Protein AF-A0A7C5JQ22-F1 (afdb_monomer)

Nearest PDB structures (foldseek):
  6jql-assembly1_C  TM=6.473E-01  e=3.155E+00  Escherichia coli K-12
  3f85-assembly1_A  TM=5.539E-01  e=2.497E+00  Escherichia coli
  8h2t-assembly1_H  TM=3.776E-01  e=6.494E-01  Variovorax paradoxus
  6hrs-assembly1_B  TM=4.972E-01  e=2.976E+00  Homo sapiens

Radius of gyration: 31.61 Å; Cα contacts (8 Å, |Δi|>4): 135; chains: 1; bounding box: 55×37×113 Å

Mean predicted aligned error: 10.14 Å

Structure (mmCIF, N/CA/C/O backbone):
data_AF-A0A7C5JQ22-F1
#
_entry.id   AF-A0A7C5JQ22-F1
#
loop_
_atom_site.group_PDB
_atom_site.id
_atom_site.type_symbol
_atom_site.label_atom_id
_atom_site.label_alt_id
_atom_site.label_comp_id
_atom_site.label_asym_id
_atom_site.label_entity_id
_atom_site.label_seq_id
_atom_site.pdbx_PDB_ins_code
_atom_site.Cartn_x
_atom_site.Cartn_y
_atom_site.Cartn_z
_atom_site.occupancy
_atom_site.B_iso_or_equiv
_atom_site.auth_seq_id
_atom_site.auth_comp_id
_atom_site.auth_asym_id
_atom_site.auth_atom_id
_atom_site.pdbx_PDB_model_num
ATOM 1 N N . MET A 1 1 ? 22.704 23.465 -71.280 1.00 44.69 1 MET A N 1
ATOM 2 C CA . MET A 1 1 ? 22.608 23.870 -69.863 1.00 44.69 1 MET A CA 1
ATOM 3 C C . MET A 1 1 ? 22.458 22.592 -69.044 1.00 44.69 1 MET A C 1
ATOM 5 O O . MET A 1 1 ? 21.358 22.075 -68.947 1.00 44.69 1 MET A O 1
ATOM 9 N N . GLN A 1 2 ? 23.572 21.979 -68.628 1.00 49.38 2 GLN A N 1
ATOM 10 C CA . GLN A 1 2 ? 23.573 20.676 -67.946 1.00 49.38 2 GLN A CA 1
ATOM 11 C C . GLN A 1 2 ? 23.815 20.887 -66.448 1.00 49.38 2 GLN A C 1
ATOM 13 O O . GLN A 1 2 ? 24.841 21.441 -66.061 1.00 49.38 2 GLN A O 1
ATOM 18 N N . SER A 1 3 ? 22.859 20.474 -65.613 1.00 58.22 3 SER A N 1
ATOM 19 C CA . SER A 1 3 ? 23.005 20.449 -64.158 1.00 58.22 3 SER A CA 1
ATOM 20 C C . SER A 1 3 ? 23.756 19.181 -63.746 1.00 58.22 3 SER A C 1
ATOM 22 O O . SER A 1 3 ? 23.223 18.077 -63.864 1.00 58.22 3 SER A O 1
ATOM 24 N N . HIS A 1 4 ? 24.983 19.325 -63.248 1.00 53.78 4 HIS A N 1
ATOM 25 C CA . HIS A 1 4 ? 25.689 18.235 -62.579 1.00 53.78 4 HIS A CA 1
ATOM 26 C C . HIS A 1 4 ? 25.001 17.924 -61.244 1.00 53.78 4 HIS A C 1
ATOM 28 O O . HIS A 1 4 ? 25.230 18.602 -60.244 1.00 53.78 4 HIS A O 1
ATOM 34 N N . VAL A 1 5 ? 24.162 16.890 -61.218 1.00 64.75 5 VAL A N 1
ATOM 35 C CA . VAL A 1 5 ? 23.668 16.304 -59.967 1.00 64.75 5 VAL A CA 1
ATOM 36 C C . VAL A 1 5 ? 24.785 15.425 -59.406 1.00 64.75 5 VAL A C 1
ATOM 38 O O . VAL A 1 5 ? 25.071 14.348 -59.925 1.00 64.75 5 VAL A O 1
ATOM 41 N N . HIS A 1 6 ? 25.474 15.913 -58.375 1.00 59.62 6 HIS A N 1
ATOM 42 C CA . HIS A 1 6 ? 26.468 15.138 -57.633 1.00 59.62 6 HIS A CA 1
ATOM 43 C C . HIS A 1 6 ? 25.741 14.156 -56.701 1.00 59.62 6 HIS A C 1
ATOM 45 O O . HIS A 1 6 ? 25.331 14.522 -55.600 1.00 59.62 6 HIS A O 1
ATOM 51 N N . ASN A 1 7 ? 25.591 12.903 -57.130 1.00 59.34 7 ASN A N 1
ATOM 52 C CA . ASN A 1 7 ? 25.150 11.811 -56.262 1.00 59.34 7 ASN A CA 1
ATOM 53 C C . ASN A 1 7 ? 26.299 11.429 -55.316 1.00 59.34 7 ASN A C 1
ATOM 55 O O . ASN A 1 7 ? 27.145 10.602 -55.649 1.00 59.34 7 ASN A O 1
ATOM 59 N N . LYS A 1 8 ? 26.362 12.068 -54.143 1.00 68.44 8 LYS A N 1
ATOM 60 C CA . LYS A 1 8 ? 27.279 11.672 -53.067 1.00 68.44 8 LYS A CA 1
ATOM 61 C C . LYS A 1 8 ? 26.745 10.385 -52.431 1.00 68.44 8 LYS A C 1
ATOM 63 O O . LYS A 1 8 ? 25.695 10.405 -51.798 1.00 68.44 8 LYS A O 1
ATOM 68 N N . GLY A 1 9 ? 27.434 9.267 -52.653 1.00 71.44 9 GLY A N 1
ATOM 69 C CA . GLY A 1 9 ? 27.122 7.998 -51.996 1.00 71.44 9 GLY A CA 1
ATOM 70 C C . GLY A 1 9 ? 27.404 8.065 -50.493 1.00 71.44 9 GLY A C 1
ATOM 71 O O . GLY A 1 9 ? 28.359 8.720 -50.075 1.00 71.44 9 GLY A O 1
ATOM 72 N N . LEU A 1 10 ? 26.573 7.383 -49.702 1.00 75.81 10 LEU A N 1
ATOM 73 C CA . LEU A 1 10 ? 26.795 7.166 -48.271 1.00 75.81 10 LEU A CA 1
ATOM 74 C C . LEU A 1 10 ? 28.156 6.504 -48.053 1.00 75.81 10 LEU A C 1
ATOM 76 O O . LEU A 1 10 ? 28.477 5.491 -48.680 1.00 75.81 10 LEU A O 1
ATOM 80 N N . THR A 1 11 ? 28.962 7.075 -47.164 1.00 88.31 11 THR A N 1
ATOM 81 C CA . THR A 1 11 ? 30.263 6.483 -46.834 1.00 88.31 11 THR A CA 1
ATOM 82 C C . THR A 1 11 ? 30.080 5.314 -45.863 1.00 88.31 11 THR A C 1
ATOM 84 O O . THR A 1 11 ? 29.167 5.306 -45.038 1.00 88.31 11 THR A O 1
ATOM 87 N N . LEU A 1 12 ? 30.961 4.312 -45.918 1.00 88.44 12 LEU A N 1
ATOM 88 C CA . LEU A 1 12 ? 30.889 3.152 -45.017 1.00 88.44 12 LEU A CA 1
ATOM 89 C C . LEU A 1 12 ? 30.981 3.561 -43.534 1.00 88.44 12 LEU A C 1
ATOM 91 O O . LEU A 1 12 ? 30.308 2.981 -42.685 1.00 88.44 12 LEU A O 1
ATOM 95 N N . ILE A 1 13 ? 31.761 4.604 -43.231 1.00 91.94 13 ILE A N 1
ATOM 96 C CA . ILE A 1 13 ? 31.866 5.158 -41.877 1.00 91.94 13 ILE A CA 1
ATOM 97 C C . ILE A 1 13 ? 30.557 5.808 -41.411 1.00 91.94 13 ILE A C 1
ATOM 99 O O . ILE A 1 13 ? 30.187 5.666 -40.252 1.00 91.94 13 ILE A O 1
ATOM 103 N N . GLU A 1 14 ? 29.820 6.462 -42.305 1.00 90.06 14 GLU A N 1
ATOM 104 C CA . GLU A 1 14 ? 28.541 7.101 -41.988 1.00 90.06 14 GLU A CA 1
ATOM 105 C C . GLU A 1 14 ? 27.470 6.068 -41.621 1.00 90.06 14 GLU A C 1
ATOM 107 O O . GLU A 1 14 ? 26.755 6.243 -40.636 1.00 90.06 14 GLU A O 1
ATOM 112 N N . VAL A 1 15 ? 27.429 4.938 -42.333 1.00 93.75 15 VAL A N 1
ATOM 113 C CA . VAL A 1 15 ? 26.541 3.815 -41.996 1.00 93.75 15 VAL A CA 1
ATOM 114 C C . VAL A 1 15 ? 26.914 3.206 -40.643 1.00 93.75 15 VAL A C 1
ATOM 116 O O . VAL A 1 15 ? 26.033 2.950 -39.824 1.00 93.75 15 VAL A O 1
ATOM 119 N N . LEU A 1 16 ? 28.209 3.017 -40.365 1.00 95.69 16 LEU A N 1
ATOM 120 C CA . LEU A 1 16 ? 28.667 2.510 -39.068 1.00 95.69 16 LEU A CA 1
ATOM 121 C C . LEU A 1 16 ? 28.279 3.448 -37.920 1.00 95.69 16 LEU A C 1
ATOM 123 O O . LEU A 1 16 ? 27.756 2.989 -36.906 1.00 95.69 16 LEU A O 1
ATOM 127 N N . VAL A 1 17 ? 28.475 4.758 -38.089 1.00 96.00 17 VAL A N 1
ATOM 128 C CA . VAL A 1 17 ? 28.086 5.759 -37.086 1.00 96.00 17 VAL A CA 1
ATOM 129 C C . VAL A 1 17 ? 26.571 5.760 -36.879 1.00 96.00 17 VAL A C 1
ATOM 131 O O . VAL A 1 17 ? 26.118 5.748 -35.735 1.00 96.00 17 VAL A O 1
ATOM 134 N N . ALA A 1 18 ? 25.779 5.696 -37.952 1.00 96.31 18 ALA A N 1
ATOM 135 C CA . ALA A 1 18 ? 24.324 5.615 -37.856 1.00 96.31 18 ALA A CA 1
ATOM 136 C C . ALA A 1 18 ? 23.869 4.371 -37.074 1.00 96.31 18 ALA A C 1
ATOM 138 O O . ALA A 1 18 ? 23.010 4.476 -36.198 1.00 96.31 18 ALA A O 1
ATOM 139 N N . ILE A 1 19 ? 24.480 3.210 -37.330 1.00 96.44 19 ILE A N 1
ATOM 140 C CA . ILE A 1 19 ? 24.178 1.967 -36.606 1.00 96.44 19 ILE A CA 1
ATOM 141 C C . ILE A 1 19 ? 24.549 2.087 -35.125 1.00 96.44 19 ILE A C 1
ATOM 143 O O . ILE A 1 19 ? 23.776 1.647 -34.274 1.00 96.44 19 ILE A O 1
ATOM 147 N N . VAL A 1 20 ? 25.693 2.690 -34.793 1.00 97.75 20 VAL A N 1
ATOM 148 C CA . VAL A 1 20 ? 26.113 2.895 -33.395 1.00 97.75 20 VAL A CA 1
ATOM 149 C C . VAL A 1 20 ? 25.126 3.795 -32.654 1.00 97.75 20 VAL A C 1
ATOM 151 O O . VAL A 1 20 ? 24.692 3.455 -31.549 1.00 97.75 20 VAL A O 1
ATOM 154 N N . ILE A 1 21 ? 24.722 4.909 -33.269 1.00 97.56 21 ILE A N 1
ATOM 155 C CA . ILE A 1 21 ? 23.735 5.831 -32.693 1.00 97.56 21 ILE A CA 1
ATOM 156 C C . ILE A 1 21 ? 22.396 5.112 -32.497 1.00 97.56 21 ILE A C 1
ATOM 158 O O . ILE A 1 21 ? 21.826 5.165 -31.407 1.00 97.56 21 ILE A O 1
ATOM 162 N N . LEU A 1 22 ? 21.924 4.390 -33.517 1.00 97.81 22 LEU A N 1
ATOM 163 C CA . LEU A 1 22 ? 20.664 3.651 -33.465 1.00 97.81 22 LEU A CA 1
ATOM 164 C C . LEU A 1 22 ? 20.681 2.587 -32.360 1.00 97.81 22 LEU A C 1
ATOM 166 O O . LEU A 1 22 ? 19.757 2.514 -31.554 1.00 97.81 22 LEU A O 1
ATOM 170 N N . SER A 1 23 ? 21.751 1.796 -32.290 1.00 97.88 23 SER A N 1
ATOM 171 C CA . SER A 1 23 ? 21.904 0.726 -31.299 1.00 97.88 23 SER A CA 1
ATOM 172 C C . SER A 1 23 ? 21.915 1.287 -29.878 1.00 97.88 23 SER A C 1
ATOM 174 O O . SER A 1 23 ? 21.230 0.767 -28.998 1.00 97.88 23 SER A O 1
ATOM 176 N N . THR A 1 24 ? 22.625 2.398 -29.663 1.00 97.62 24 THR A N 1
ATOM 177 C CA . THR A 1 24 ? 22.662 3.083 -28.364 1.00 97.62 24 THR A CA 1
ATOM 178 C C . THR A 1 24 ? 21.278 3.615 -27.987 1.00 97.62 24 THR A C 1
ATOM 180 O O . THR A 1 24 ? 20.829 3.418 -26.858 1.00 97.62 24 THR A O 1
ATOM 183 N N . GLY A 1 25 ? 20.561 4.221 -28.939 1.00 98.12 25 GLY A N 1
ATOM 184 C CA . GLY A 1 25 ? 19.196 4.706 -28.728 1.00 98.12 25 GLY A CA 1
ATOM 185 C C . GLY A 1 25 ? 18.228 3.593 -28.321 1.00 98.12 25 GLY A C 1
ATOM 186 O O . GLY A 1 25 ? 17.468 3.758 -27.369 1.00 98.12 25 GLY A O 1
ATOM 187 N N . ILE A 1 26 ? 18.297 2.432 -28.977 1.00 97.88 26 ILE A N 1
ATOM 188 C CA . ILE A 1 26 ? 17.449 1.274 -28.652 1.00 97.88 26 ILE A CA 1
ATOM 189 C C . ILE A 1 26 ? 17.719 0.773 -27.229 1.00 97.88 26 ILE A C 1
ATOM 191 O O . ILE A 1 26 ? 16.776 0.524 -26.478 1.00 97.88 26 ILE A O 1
ATOM 195 N N . VAL A 1 27 ? 18.989 0.660 -26.829 1.00 97.62 27 VAL A N 1
ATOM 196 C CA . VAL A 1 27 ? 19.352 0.219 -25.472 1.00 97.62 27 VAL A CA 1
ATOM 197 C C . VAL A 1 27 ? 18.803 1.179 -24.415 1.00 97.62 27 VAL A C 1
ATOM 199 O O . VAL A 1 27 ? 18.226 0.731 -23.423 1.00 97.62 27 VAL A O 1
ATOM 202 N N . LEU A 1 28 ? 18.916 2.490 -24.639 1.00 97.69 28 LEU A N 1
ATOM 203 C CA . LEU A 1 28 ? 18.369 3.495 -23.725 1.00 97.69 28 LEU A CA 1
ATOM 204 C C . LEU A 1 28 ? 16.840 3.409 -23.629 1.00 97.69 28 LEU A C 1
ATOM 206 O O . LEU A 1 28 ? 16.289 3.441 -22.528 1.00 97.69 28 LEU A O 1
ATOM 210 N N . LEU A 1 29 ? 16.147 3.235 -24.757 1.00 97.62 29 LEU A N 1
ATOM 211 C CA . LEU A 1 29 ? 14.690 3.078 -24.768 1.00 97.62 29 LEU A CA 1
ATOM 212 C C . LEU A 1 29 ? 14.236 1.835 -23.997 1.00 97.62 29 LEU A C 1
ATOM 214 O O . LEU A 1 29 ? 13.266 1.908 -23.244 1.00 97.62 29 LEU A O 1
ATOM 218 N N . LEU A 1 30 ? 14.953 0.715 -24.122 1.00 97.19 30 LEU A N 1
ATOM 219 C CA . LEU A 1 30 ? 14.648 -0.506 -23.372 1.00 97.19 30 LEU A CA 1
ATOM 220 C C . LEU A 1 30 ? 14.809 -0.313 -21.857 1.00 97.19 30 LEU A C 1
ATOM 222 O O . LEU A 1 30 ? 13.992 -0.809 -21.079 1.00 97.19 30 LEU A O 1
ATOM 226 N N . GLN A 1 31 ? 15.824 0.436 -21.421 1.00 96.25 31 GLN A N 1
ATOM 227 C CA . GLN A 1 31 ? 16.018 0.752 -20.001 1.00 96.25 31 GLN A CA 1
ATOM 228 C C . GLN A 1 31 ? 14.883 1.622 -19.446 1.00 96.25 31 GLN A C 1
ATOM 230 O O . GLN A 1 31 ? 14.346 1.338 -18.368 1.00 96.25 31 GLN A O 1
ATOM 235 N N . VAL A 1 32 ? 14.475 2.650 -20.196 1.00 96.94 32 VAL A N 1
ATOM 236 C CA . VAL A 1 32 ? 13.340 3.505 -19.823 1.00 96.94 32 VAL A CA 1
ATOM 237 C C . VAL A 1 32 ? 12.055 2.684 -19.767 1.00 96.94 32 VAL A C 1
ATOM 239 O O . VAL A 1 32 ? 11.323 2.767 -18.784 1.00 96.94 32 VAL A O 1
ATOM 242 N N . PHE A 1 33 ? 11.813 1.831 -20.762 1.00 96.44 33 PHE A N 1
ATOM 243 C CA . PHE A 1 33 ? 10.622 0.991 -20.819 1.00 96.44 33 PHE A CA 1
ATOM 244 C C . PHE A 1 33 ? 10.487 0.091 -19.581 1.00 96.44 33 PHE A C 1
ATOM 246 O O . PHE A 1 33 ? 9.454 0.114 -18.910 1.00 96.44 33 PHE A O 1
ATOM 253 N N . ASN A 1 34 ? 11.557 -0.612 -19.197 1.00 94.31 34 ASN A N 1
ATOM 254 C CA . ASN A 1 34 ? 11.561 -1.437 -17.985 1.00 94.31 34 ASN A CA 1
ATOM 255 C C . ASN A 1 34 ? 11.261 -0.620 -16.720 1.00 94.31 34 ASN A C 1
ATOM 257 O O . ASN A 1 34 ? 10.479 -1.048 -15.869 1.00 94.31 34 ASN A O 1
ATOM 261 N N . THR A 1 35 ? 11.832 0.581 -16.623 1.00 95.56 35 THR A N 1
ATOM 262 C CA . THR A 1 35 ? 11.597 1.486 -15.491 1.00 95.56 35 THR A CA 1
ATOM 263 C C . THR A 1 35 ? 10.134 1.929 -15.430 1.00 95.56 35 THR A C 1
ATOM 26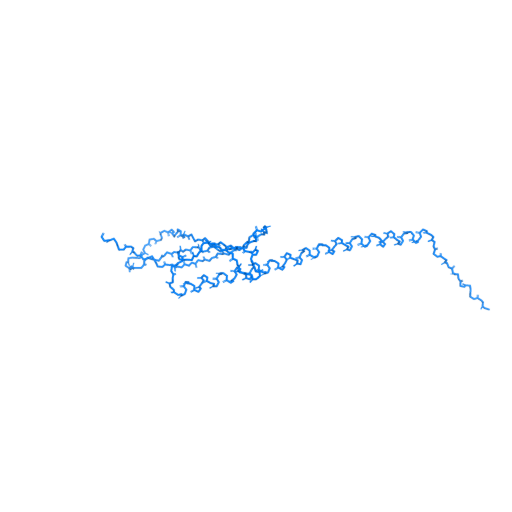5 O O . THR A 1 35 ? 9.523 1.910 -14.362 1.00 95.56 35 THR A O 1
ATOM 268 N N . THR A 1 36 ? 9.538 2.272 -16.576 1.00 96.06 36 THR A N 1
ATOM 269 C CA . THR A 1 36 ? 8.132 2.697 -16.641 1.00 96.06 36 THR A CA 1
ATOM 270 C C . THR A 1 36 ? 7.160 1.579 -16.275 1.00 96.06 36 THR A C 1
ATOM 272 O O . THR A 1 36 ? 6.209 1.831 -15.540 1.00 96.06 36 THR A O 1
ATOM 275 N N . LEU A 1 37 ? 7.416 0.339 -16.707 1.00 95.62 37 LEU A N 1
ATOM 276 C CA . LEU A 1 37 ? 6.586 -0.810 -16.338 1.00 95.62 37 LEU A CA 1
ATOM 277 C C . LEU A 1 37 ? 6.637 -1.089 -14.835 1.00 95.62 37 LEU A C 1
ATOM 279 O O . LEU A 1 37 ? 5.601 -1.344 -14.218 1.00 95.62 37 LEU A O 1
ATOM 283 N N . PHE A 1 38 ? 7.826 -1.008 -14.237 1.00 93.06 38 PHE A N 1
ATOM 284 C CA . PHE A 1 38 ? 7.982 -1.175 -12.797 1.00 93.06 38 PHE A CA 1
ATOM 285 C C . PHE A 1 38 ? 7.235 -0.082 -12.021 1.00 93.06 38 PHE A C 1
ATOM 287 O O . PHE A 1 38 ? 6.458 -0.388 -11.118 1.00 93.06 38 PHE A O 1
ATOM 294 N N . ALA A 1 39 ? 7.395 1.182 -12.422 1.00 93.94 39 ALA A N 1
ATOM 295 C CA . ALA A 1 39 ? 6.701 2.306 -11.799 1.00 93.94 39 ALA A CA 1
ATOM 296 C C . ALA A 1 39 ? 5.170 2.204 -11.936 1.00 93.94 39 ALA A C 1
ATOM 298 O O . ALA A 1 39 ? 4.447 2.456 -10.975 1.00 93.94 39 ALA A O 1
ATOM 299 N N . ALA A 1 40 ? 4.665 1.793 -13.104 1.00 95.06 40 ALA A N 1
ATOM 300 C CA . 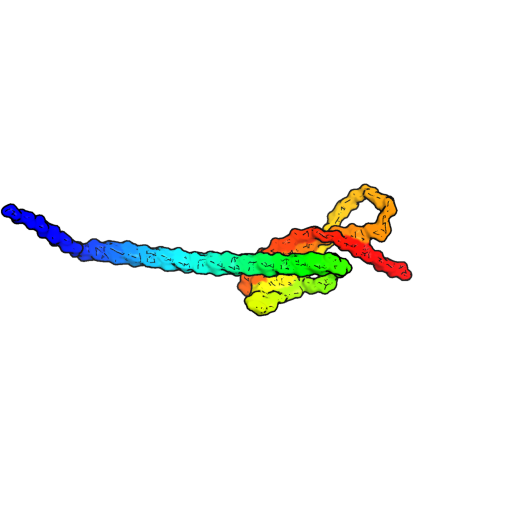ALA A 1 40 ? 3.233 1.606 -13.334 1.00 95.06 40 ALA A CA 1
ATOM 301 C C . ALA A 1 40 ? 2.650 0.486 -12.457 1.00 95.06 40 ALA A C 1
ATOM 303 O O . ALA A 1 40 ? 1.553 0.627 -11.905 1.00 95.0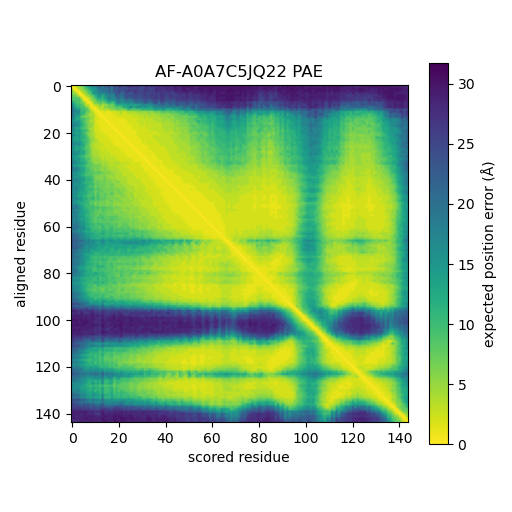6 40 ALA A O 1
ATOM 304 N N . ARG A 1 41 ? 3.395 -0.612 -12.288 1.00 91.69 41 ARG A N 1
ATOM 305 C CA . ARG A 1 41 ? 3.012 -1.700 -11.387 1.00 91.69 41 ARG A CA 1
ATOM 306 C C . ARG A 1 41 ? 2.953 -1.224 -9.938 1.00 91.69 41 ARG A C 1
ATOM 308 O O . ARG A 1 41 ? 1.938 -1.443 -9.288 1.00 91.69 41 ARG A O 1
ATOM 315 N N . GLU A 1 42 ? 3.986 -0.532 -9.466 1.00 91.19 42 GLU A N 1
ATOM 316 C CA . GLU A 1 42 ? 4.034 0.006 -8.101 1.00 91.19 42 GLU A CA 1
ATOM 317 C C . GLU A 1 42 ? 2.889 1.000 -7.842 1.00 91.19 42 GLU A C 1
ATOM 319 O O . GLU A 1 42 ? 2.225 0.942 -6.810 1.00 91.19 42 GLU A O 1
ATOM 324 N N . ALA A 1 43 ? 2.584 1.875 -8.805 1.00 93.75 43 ALA A N 1
ATOM 325 C CA . ALA A 1 43 ? 1.469 2.818 -8.706 1.00 93.75 43 ALA A CA 1
ATOM 326 C C . ALA A 1 43 ? 0.105 2.111 -8.620 1.00 93.75 43 ALA A C 1
ATOM 328 O O . ALA A 1 43 ? -0.773 2.527 -7.858 1.00 93.75 43 ALA A O 1
ATOM 329 N N . THR A 1 44 ? -0.063 1.027 -9.379 1.00 93.88 44 THR A N 1
ATOM 330 C CA . THR A 1 44 ? -1.274 0.198 -9.348 1.00 93.88 44 THR A CA 1
ATOM 331 C C . THR A 1 44 ? -1.408 -0.511 -8.005 1.00 93.88 44 THR A C 1
ATOM 333 O O . THR A 1 44 ? -2.453 -0.418 -7.365 1.00 93.88 44 THR A O 1
ATOM 336 N N . GLU A 1 45 ? -0.345 -1.172 -7.541 1.00 91.81 45 GLU A N 1
ATOM 337 C CA . GLU A 1 45 ? -0.332 -1.868 -6.251 1.00 91.81 45 GLU A CA 1
ATOM 338 C C . GLU A 1 45 ? -0.588 -0.894 -5.087 1.00 91.81 45 GLU A C 1
ATOM 340 O O . GLU A 1 45 ? -1.401 -1.184 -4.210 1.00 91.81 45 GLU A O 1
ATOM 345 N N . SER A 1 46 ? 0.003 0.303 -5.131 1.00 93.38 46 SER A N 1
ATOM 346 C CA . SER A 1 46 ? -0.233 1.375 -4.157 1.00 93.38 46 SER A CA 1
ATOM 347 C C . SER A 1 46 ? -1.686 1.847 -4.136 1.00 93.38 46 SER A C 1
ATOM 349 O O . SER A 1 46 ? -2.267 2.056 -3.071 1.00 93.38 46 SER A O 1
ATOM 351 N N . SER A 1 47 ? -2.297 1.988 -5.313 1.00 95.69 47 SER A N 1
ATOM 352 C CA . SER A 1 47 ? -3.699 2.395 -5.437 1.00 95.69 47 SER A CA 1
ATOM 353 C C . SER A 1 47 ? -4.642 1.329 -4.870 1.00 95.69 47 SER A C 1
ATOM 355 O O . SER A 1 47 ? -5.586 1.666 -4.156 1.00 95.69 47 SER A O 1
ATOM 357 N N . ILE A 1 48 ? -4.352 0.046 -5.119 1.00 96.19 48 ILE A N 1
ATOM 358 C CA . ILE A 1 48 ? -5.100 -1.085 -4.549 1.00 96.19 48 ILE A CA 1
ATOM 359 C C . ILE A 1 48 ? -4.960 -1.102 -3.024 1.00 96.19 48 ILE A C 1
ATOM 361 O O . ILE A 1 48 ? -5.968 -1.141 -2.327 1.00 96.19 48 ILE A O 1
ATOM 365 N N . ALA A 1 49 ? -3.741 -1.002 -2.488 1.00 95.88 49 ALA A N 1
ATOM 366 C CA . ALA A 1 49 ? -3.520 -1.004 -1.043 1.00 95.88 49 ALA A CA 1
ATOM 367 C C . ALA A 1 49 ? -4.250 0.152 -0.338 1.00 95.88 49 ALA A C 1
ATOM 369 O O . ALA A 1 49 ? -4.852 -0.043 0.715 1.00 95.88 49 ALA A O 1
ATOM 370 N N . GLN A 1 50 ? -4.260 1.349 -0.938 1.00 96.19 50 GLN A N 1
ATOM 371 C CA . GLN A 1 50 ? -5.010 2.492 -0.410 1.00 96.19 50 GLN A CA 1
ATOM 372 C C . GLN A 1 50 ? -6.525 2.284 -0.455 1.00 96.19 50 GLN A C 1
ATOM 374 O O . GLN A 1 50 ? -7.221 2.692 0.475 1.00 96.19 50 GLN A O 1
ATOM 379 N N . MET A 1 51 ? -7.044 1.669 -1.517 1.00 97.44 51 MET A N 1
ATOM 380 C CA . MET A 1 51 ? -8.459 1.314 -1.613 1.00 97.44 51 MET A CA 1
ATOM 381 C C . MET A 1 51 ? -8.850 0.331 -0.502 1.00 97.44 51 MET A C 1
ATOM 383 O O . MET A 1 51 ? -9.793 0.606 0.235 1.00 97.44 51 MET A O 1
ATOM 387 N N . LEU A 1 52 ? -8.075 -0.743 -0.322 1.00 97.75 52 LEU A N 1
ATOM 388 C CA . LEU A 1 52 ? -8.294 -1.752 0.722 1.00 97.75 52 LEU A CA 1
ATOM 389 C C . LEU A 1 52 ? -8.170 -1.162 2.133 1.00 97.75 52 LEU A C 1
ATOM 391 O O . LEU A 1 52 ? -8.940 -1.494 3.032 1.00 97.75 52 LEU A O 1
ATOM 395 N N . LEU A 1 53 ? -7.231 -0.234 2.335 1.00 97.50 53 LEU A N 1
ATOM 396 C CA . LEU A 1 53 ? -7.095 0.487 3.597 1.00 97.50 53 LEU A CA 1
ATOM 397 C C . LEU A 1 53 ? -8.350 1.309 3.908 1.00 97.50 53 LEU A C 1
ATOM 399 O O . LEU A 1 53 ? -8.832 1.284 5.038 1.00 97.50 53 LEU A O 1
ATOM 403 N N . ARG A 1 54 ? -8.893 2.027 2.917 1.00 96.88 54 ARG A N 1
ATOM 404 C CA . ARG A 1 54 ? -10.130 2.809 3.077 1.00 96.88 54 ARG A CA 1
ATOM 405 C C . ARG A 1 54 ? -11.331 1.914 3.351 1.00 96.88 54 ARG A C 1
ATOM 407 O O . ARG A 1 54 ? -12.108 2.235 4.241 1.00 96.88 54 ARG A O 1
ATOM 414 N N . GLU A 1 55 ? -11.446 0.798 2.639 1.00 96.75 55 GLU A N 1
ATOM 415 C CA . GLU A 1 55 ? -12.474 -0.214 2.890 1.00 96.75 55 GLU A CA 1
ATOM 416 C C . GLU A 1 55 ? -12.424 -0.689 4.346 1.00 96.75 55 GLU A C 1
ATOM 418 O O . GLU A 1 55 ? -13.435 -0.637 5.047 1.00 96.75 55 GLU A O 1
ATOM 423 N N . LYS A 1 56 ? -11.231 -1.039 4.849 1.00 96.25 56 LYS A N 1
ATOM 424 C CA . LYS A 1 56 ? -11.080 -1.502 6.232 1.00 96.25 56 LYS A CA 1
ATOM 425 C C . LYS A 1 56 ? -11.377 -0.411 7.260 1.00 96.25 56 LYS A C 1
ATOM 427 O O . LYS A 1 56 ? -11.978 -0.695 8.291 1.00 96.25 56 LYS A O 1
ATOM 432 N N . VAL A 1 57 ? -11.007 0.841 6.987 1.00 95.44 57 VAL A N 1
ATOM 433 C CA . VAL A 1 57 ? -11.408 1.986 7.825 1.00 95.44 57 VAL A CA 1
ATOM 434 C C . VAL A 1 57 ? -12.930 2.102 7.889 1.00 95.44 57 VAL A C 1
ATOM 436 O O . VAL A 1 57 ? -13.472 2.251 8.982 1.00 95.44 57 VAL A O 1
ATOM 439 N N . SER A 1 58 ? -13.617 2.016 6.749 1.00 95.50 58 SER A N 1
ATOM 440 C CA . SER A 1 58 ? -15.078 2.097 6.694 1.00 95.50 58 SER A CA 1
ATOM 441 C C . SER A 1 58 ? -15.754 0.945 7.436 1.00 95.50 58 SER A C 1
ATOM 443 O O . SER A 1 58 ? -16.735 1.181 8.135 1.00 95.50 58 SER A O 1
ATOM 445 N N . GLU A 1 59 ? -15.211 -0.271 7.355 1.00 94.31 59 GLU A N 1
ATOM 446 C CA . GLU A 1 59 ? -15.695 -1.416 8.135 1.00 94.31 59 GLU A CA 1
ATOM 447 C C . GLU A 1 59 ? -15.591 -1.146 9.642 1.00 94.31 59 GLU A C 1
ATOM 449 O O . GLU A 1 59 ? -16.573 -1.297 10.366 1.00 94.31 59 GLU A O 1
ATOM 454 N N . VAL A 1 60 ? -14.435 -0.671 10.119 1.00 93.00 60 VAL A N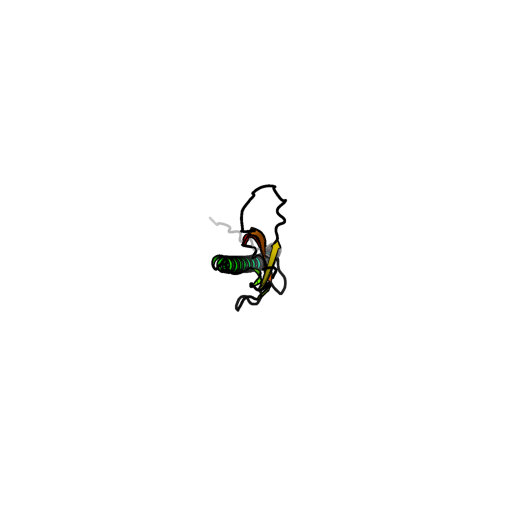 1
ATOM 455 C CA . VAL A 1 60 ? -14.247 -0.349 11.543 1.00 93.00 60 VAL A CA 1
ATOM 456 C C . VAL A 1 60 ? -15.188 0.775 11.989 1.00 93.00 60 VAL A C 1
ATOM 458 O O . VAL A 1 60 ? -15.785 0.688 13.059 1.00 93.00 60 VAL A O 1
ATOM 461 N N . GLN A 1 61 ? -15.368 1.811 11.167 1.00 91.75 61 GLN A N 1
ATOM 462 C CA . GLN A 1 61 ? -16.303 2.902 11.456 1.00 91.75 61 GLN A CA 1
ATOM 463 C C . GLN A 1 61 ? -17.755 2.419 11.530 1.00 91.75 61 GLN A C 1
ATOM 465 O O . GLN A 1 61 ? -18.500 2.860 12.403 1.00 91.75 61 GLN A O 1
ATOM 470 N N . LEU A 1 62 ? -18.159 1.502 10.647 1.00 91.94 62 LEU A N 1
ATOM 471 C CA . LEU A 1 62 ? -19.493 0.909 10.682 1.00 91.94 62 LEU A CA 1
ATOM 472 C C . LEU A 1 62 ? -19.707 0.107 11.971 1.00 91.94 62 LEU A C 1
ATOM 474 O O . LEU A 1 62 ? -20.714 0.308 12.643 1.00 91.94 62 LEU A O 1
ATOM 478 N N . TYR A 1 63 ? -18.729 -0.716 12.362 1.00 90.38 63 TYR A N 1
ATOM 479 C CA . TYR A 1 63 ? -18.760 -1.467 13.622 1.00 90.38 63 TYR A CA 1
ATOM 480 C C . TYR A 1 63 ? -18.960 -0.561 14.842 1.00 90.38 63 TYR A C 1
ATOM 482 O O . TYR A 1 63 ? -19.742 -0.879 15.736 1.00 90.38 63 TYR A O 1
ATOM 490 N N . MET A 1 64 ? -18.294 0.594 14.859 1.00 86.19 64 MET A N 1
ATOM 491 C CA . MET A 1 64 ? -18.460 1.571 15.933 1.00 86.19 64 MET A CA 1
ATOM 492 C C . MET A 1 64 ? -19.832 2.246 15.923 1.00 86.19 64 MET A C 1
ATOM 494 O O . MET A 1 64 ? -20.407 2.471 16.983 1.00 86.19 64 MET A O 1
ATOM 498 N N . ASN A 1 65 ? -20.362 2.576 14.742 1.00 87.44 65 ASN A N 1
ATOM 499 C CA . ASN A 1 65 ? -21.683 3.197 14.616 1.00 87.44 65 ASN A CA 1
ATOM 500 C C . ASN A 1 65 ? -22.807 2.262 15.090 1.00 87.44 65 ASN A C 1
ATOM 502 O O . ASN A 1 65 ? -23.850 2.731 15.538 1.00 87.44 65 ASN A O 1
ATOM 506 N N . GLU A 1 66 ? -22.584 0.949 15.032 1.00 89.00 66 GLU A N 1
ATOM 507 C CA . GLU A 1 66 ? -23.473 -0.065 15.605 1.00 89.00 66 GLU A CA 1
ATOM 508 C C . GLU A 1 66 ? -23.324 -0.220 17.134 1.00 89.00 66 GLU A C 1
ATOM 510 O O . GLU A 1 66 ? -23.924 -1.123 17.713 1.00 89.00 66 GLU A O 1
ATOM 515 N N . ASN A 1 67 ? -22.553 0.654 17.800 1.00 79.94 67 ASN A N 1
ATOM 516 C CA . ASN A 1 67 ? -22.225 0.597 19.231 1.00 79.94 67 ASN A CA 1
ATOM 517 C C . ASN A 1 67 ? -21.605 -0.741 19.670 1.00 79.94 67 ASN A C 1
ATOM 519 O O . ASN A 1 67 ? -21.792 -1.165 20.811 1.00 79.94 67 ASN A O 1
ATOM 523 N N . ARG A 1 68 ? -20.874 -1.419 18.777 1.00 83.19 68 ARG A N 1
ATOM 524 C CA . ARG A 1 68 ? -20.134 -2.635 19.133 1.00 83.19 68 ARG A CA 1
ATOM 525 C C . ARG A 1 68 ? -18.771 -2.290 19.706 1.00 83.19 68 ARG A C 1
ATOM 527 O O . ARG A 1 68 ? -18.151 -1.300 19.310 1.00 83.19 68 ARG A O 1
ATOM 534 N N . HIS A 1 69 ? -18.282 -3.153 20.588 1.00 84.44 69 HIS A N 1
ATOM 535 C CA . HIS A 1 69 ? -16.967 -2.976 21.172 1.00 84.44 69 HIS A CA 1
ATOM 536 C C . HIS A 1 69 ? -15.864 -3.277 20.162 1.00 84.44 69 HIS A C 1
ATOM 538 O O . HIS A 1 69 ? -15.852 -4.311 19.490 1.00 84.44 69 HIS A O 1
ATOM 544 N N . LEU A 1 70 ? -14.869 -2.393 20.092 1.00 84.56 70 LEU A N 1
ATOM 545 C CA . LEU A 1 70 ? -13.736 -2.559 19.176 1.00 84.56 70 LEU A CA 1
ATOM 546 C C . LEU A 1 70 ? -12.846 -3.763 19.530 1.00 84.56 70 LEU A C 1
ATOM 548 O O . LEU A 1 70 ? -11.994 -4.172 18.736 1.00 84.56 70 LEU A O 1
ATOM 552 N N . SER A 1 71 ? -13.019 -4.322 20.728 1.00 84.06 71 SER A N 1
ATOM 553 C CA . SER A 1 71 ? -12.388 -5.563 21.171 1.00 84.06 71 SER A CA 1
ATOM 554 C C . SER A 1 71 ? -12.873 -6.798 20.410 1.00 84.06 71 SER A C 1
ATOM 556 O O . SER A 1 71 ? -12.111 -7.758 20.315 1.00 84.06 71 SER A O 1
ATOM 558 N N . GLU A 1 72 ? -14.077 -6.758 19.832 1.00 87.19 72 GLU A N 1
ATOM 559 C CA . GLU A 1 72 ? -14.673 -7.864 19.072 1.00 87.19 72 GLU A CA 1
ATOM 560 C C . GLU A 1 72 ? -14.114 -7.984 17.649 1.00 87.19 72 GLU A C 1
ATOM 562 O O . GLU A 1 72 ? -14.222 -9.035 17.014 1.00 87.19 72 GLU A O 1
ATOM 567 N N . LEU A 1 73 ? -13.508 -6.913 17.130 1.00 89.12 73 LEU A N 1
ATOM 568 C CA . LEU A 1 73 ? -12.937 -6.914 15.792 1.00 89.12 73 LEU A CA 1
ATOM 569 C C . LEU A 1 73 ? -11.693 -7.812 15.724 1.00 89.12 73 LEU A C 1
ATOM 571 O O . LEU A 1 73 ? -10.825 -7.741 16.605 1.00 89.12 73 LEU A O 1
ATOM 575 N N . PRO A 1 74 ? -11.527 -8.599 14.643 1.00 92.94 74 PRO A N 1
ATOM 576 C CA . PRO A 1 74 ? -10.295 -9.343 14.449 1.00 92.94 74 PRO A CA 1
ATOM 577 C C . PRO A 1 74 ? -9.106 -8.375 14.359 1.00 92.94 74 PRO A C 1
ATOM 579 O O . PRO A 1 74 ? -9.206 -7.280 13.804 1.00 92.94 74 PRO A O 1
ATOM 582 N N . ARG A 1 75 ? -7.962 -8.767 14.929 1.00 94.19 75 ARG A N 1
ATOM 583 C CA . ARG A 1 75 ? -6.749 -7.926 14.975 1.00 94.19 75 ARG A CA 1
ATOM 584 C C . ARG A 1 75 ? -5.903 -8.013 13.712 1.00 94.19 75 ARG A C 1
ATOM 586 O O . ARG A 1 75 ? -5.039 -7.170 13.493 1.00 94.19 75 ARG A O 1
ATOM 593 N N . SER A 1 76 ? -6.151 -9.017 12.886 1.00 96.38 76 SER A N 1
ATOM 594 C CA . SER A 1 76 ? -5.498 -9.199 11.599 1.00 96.38 76 SER A CA 1
ATOM 595 C C . SER A 1 76 ? -6.321 -10.112 10.705 1.00 96.38 76 SER A C 1
ATOM 597 O O . SER A 1 76 ? -7.152 -10.884 11.191 1.00 96.38 76 SER A O 1
ATOM 59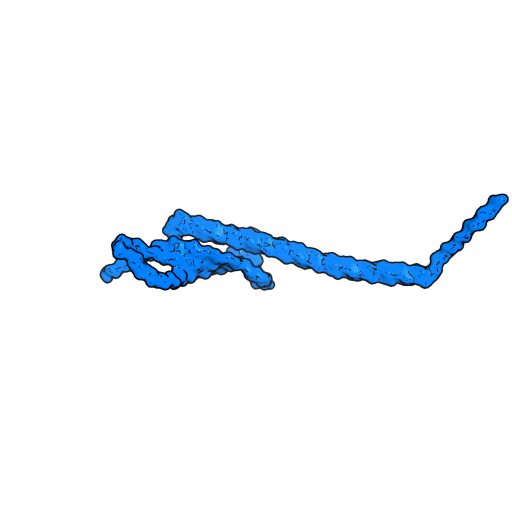9 N N . GLY A 1 77 ? -6.042 -10.072 9.410 1.00 95.81 77 GLY A N 1
ATOM 600 C CA . GLY A 1 77 ? -6.630 -10.981 8.438 1.00 95.81 77 GLY A CA 1
ATOM 601 C C . GLY A 1 77 ? -6.061 -10.765 7.044 1.00 95.81 77 GLY A C 1
ATOM 602 O O . GLY A 1 77 ? -5.255 -9.865 6.821 1.00 95.81 77 GLY A O 1
ATOM 603 N N . SER A 1 78 ? -6.500 -11.591 6.102 1.00 95.88 78 SER A N 1
ATOM 604 C CA . SER A 1 78 ? -6.248 -11.411 4.673 1.00 95.88 78 SER A CA 1
ATOM 605 C C . SER A 1 78 ? -7.497 -10.884 3.974 1.00 95.88 78 SER A C 1
ATOM 607 O O . SER A 1 78 ? -8.613 -10.986 4.494 1.00 95.88 78 SER A O 1
ATOM 609 N N . PHE A 1 79 ? -7.310 -10.299 2.795 1.00 95.44 79 PHE A N 1
ATOM 610 C CA . PHE A 1 79 ? -8.428 -9.943 1.927 1.00 95.44 79 PHE A CA 1
ATOM 611 C C . PHE A 1 79 ? -8.853 -11.144 1.065 1.00 95.44 79 PHE A C 1
ATOM 613 O O . PHE A 1 79 ? -8.029 -12.009 0.756 1.00 95.44 79 PHE A O 1
ATOM 620 N N . PRO A 1 80 ? -10.133 -11.227 0.665 1.00 94.69 80 PRO A N 1
ATOM 621 C CA . PRO A 1 80 ? -10.594 -12.264 -0.250 1.00 94.69 80 PRO A CA 1
ATOM 622 C C . PRO A 1 80 ? -10.018 -12.061 -1.659 1.00 94.69 80 PRO A C 1
ATOM 624 O O . PRO A 1 80 ? -9.508 -10.993 -2.006 1.00 94.69 80 PRO A O 1
ATOM 627 N N . LEU A 1 81 ? -10.140 -13.086 -2.508 1.00 94.12 81 LEU A N 1
ATOM 628 C CA . LEU A 1 81 ? -9.791 -12.978 -3.926 1.00 94.12 81 LEU A CA 1
ATOM 629 C C . LEU A 1 81 ? -10.549 -11.807 -4.585 1.00 94.12 81 LEU A C 1
ATOM 631 O O . LEU A 1 81 ? -11.747 -11.654 -4.338 1.00 94.12 81 LEU A O 1
ATOM 635 N N . PRO A 1 82 ? -9.886 -11.001 -5.438 1.00 94.56 82 PRO A N 1
ATOM 636 C CA . PRO A 1 82 ? -8.539 -11.188 -6.001 1.00 94.56 82 PRO A CA 1
ATOM 637 C C . PRO A 1 82 ? -7.392 -10.532 -5.197 1.00 94.56 82 PRO A C 1
ATOM 639 O O . PRO A 1 82 ? -6.291 -10.370 -5.725 1.00 94.56 82 PRO A O 1
ATOM 642 N N . PHE A 1 83 ? -7.633 -10.116 -3.952 1.00 95.94 83 PHE A N 1
ATOM 643 C CA . PHE A 1 83 ? -6.696 -9.347 -3.121 1.00 95.94 83 PHE A CA 1
ATOM 644 C C . PHE A 1 83 ? -6.004 -10.181 -2.035 1.00 95.94 83 PHE A C 1
ATOM 646 O O . PHE A 1 83 ? -5.418 -9.624 -1.112 1.00 95.94 83 PHE A O 1
ATOM 653 N N . ASP A 1 84 ? -5.999 -11.503 -2.175 1.00 95.69 84 ASP A N 1
ATOM 654 C CA . ASP A 1 84 ? -5.378 -12.481 -1.266 1.00 95.69 84 ASP A CA 1
ATOM 655 C C . ASP A 1 84 ? -3.880 -12.250 -0.998 1.00 95.69 84 ASP A C 1
ATOM 657 O O . ASP A 1 84 ? -3.321 -12.766 -0.036 1.00 95.69 84 ASP A O 1
ATOM 661 N N . LYS A 1 85 ? -3.223 -11.440 -1.832 1.00 95.25 85 LYS A N 1
ATOM 662 C CA . LYS A 1 85 ? -1.830 -10.997 -1.664 1.00 95.25 85 LYS A CA 1
ATOM 663 C C . LYS A 1 85 ? -1.649 -9.911 -0.603 1.00 95.25 85 LYS A C 1
ATOM 665 O O . LYS A 1 85 ? -0.502 -9.579 -0.293 1.00 95.25 85 LYS A O 1
ATOM 670 N N . PHE A 1 86 ? -2.737 -9.332 -0.107 1.00 96.69 86 PHE A N 1
ATOM 671 C CA . PHE A 1 86 ? -2.739 -8.299 0.916 1.00 96.69 86 PHE A CA 1
ATOM 672 C C . PHE A 1 86 ? -3.258 -8.856 2.237 1.00 96.69 86 PHE A C 1
ATOM 674 O O . PHE A 1 86 ? -4.206 -9.643 2.293 1.00 96.69 86 PHE A O 1
ATOM 681 N N . GLU A 1 87 ? -2.653 -8.376 3.308 1.00 97.38 87 GLU A N 1
ATOM 682 C CA . GLU A 1 87 ? -3.080 -8.599 4.674 1.00 97.38 87 GLU A CA 1
ATOM 683 C C . GLU A 1 87 ? -3.299 -7.264 5.371 1.00 97.38 87 GLU A C 1
ATOM 685 O O . GLU A 1 87 ? -2.809 -6.213 4.949 1.00 97.38 87 GLU A O 1
ATOM 690 N N . TRP A 1 88 ? -4.078 -7.306 6.439 1.00 97.56 88 TRP A N 1
ATOM 691 C CA . TRP A 1 88 ? -4.359 -6.149 7.259 1.00 97.56 88 TRP A CA 1
ATOM 692 C C . TRP A 1 88 ? -4.111 -6.458 8.730 1.00 97.56 88 TRP A C 1
ATOM 694 O O . TRP A 1 88 ? -4.239 -7.594 9.191 1.00 97.56 88 TRP A O 1
ATOM 704 N N . ARG A 1 89 ? -3.772 -5.411 9.480 1.00 97.44 89 ARG A N 1
ATOM 705 C CA . ARG A 1 89 ? -3.539 -5.437 10.923 1.00 97.44 89 ARG A CA 1
ATOM 706 C C . ARG A 1 89 ? -4.247 -4.254 11.573 1.00 97.44 89 ARG A C 1
ATOM 708 O O . ARG A 1 89 ? -4.148 -3.128 11.093 1.00 97.44 89 ARG A O 1
ATOM 715 N N . LEU A 1 90 ? -4.937 -4.520 12.674 1.00 96.69 90 LEU A N 1
ATOM 716 C CA . LEU A 1 90 ? -5.660 -3.559 13.496 1.00 96.69 90 LEU A CA 1
ATOM 717 C C . LEU A 1 90 ? -5.011 -3.510 14.880 1.00 96.69 90 LEU A C 1
ATOM 719 O O . LEU A 1 90 ? -5.058 -4.479 15.641 1.00 96.69 90 LEU A O 1
ATOM 723 N N . VAL A 1 91 ? -4.446 -2.360 15.227 1.00 95.62 91 VAL A N 1
ATOM 724 C CA . VAL A 1 91 ? -3.875 -2.097 16.549 1.00 95.62 91 VAL A CA 1
ATOM 725 C C . VAL A 1 91 ? -4.707 -1.020 17.226 1.00 95.62 91 VAL A C 1
ATOM 727 O O . VAL A 1 91 ? -4.959 0.031 16.646 1.00 95.62 91 VAL A O 1
ATOM 730 N N . ILE A 1 92 ? -5.133 -1.278 18.460 1.00 92.38 92 ILE A N 1
ATOM 731 C CA . ILE A 1 92 ? -5.895 -0.323 19.266 1.00 92.38 92 ILE A CA 1
ATOM 732 C C . ILE A 1 92 ? -5.079 -0.000 20.504 1.00 92.38 92 ILE A C 1
ATOM 734 O O . ILE A 1 92 ? -4.639 -0.905 21.209 1.00 92.38 92 ILE A O 1
ATOM 738 N N . GLN A 1 93 ? -4.849 1.287 20.733 1.00 90.56 93 GLN A N 1
ATOM 739 C CA . GLN A 1 93 ? -4.045 1.779 21.843 1.00 90.56 93 GLN A CA 1
ATOM 740 C C . GLN A 1 93 ? -4.873 2.761 22.671 1.00 90.56 93 GLN A C 1
ATOM 742 O O . GLN A 1 93 ? -5.417 3.703 22.090 1.00 90.56 93 GLN A O 1
ATOM 747 N N . PRO A 1 94 ? -4.961 2.595 23.999 1.00 85.50 94 PRO A N 1
ATOM 748 C CA . PRO A 1 94 ? -5.552 3.616 24.845 1.00 85.50 94 PRO A CA 1
ATOM 749 C C . PRO A 1 94 ? -4.697 4.880 24.783 1.00 85.50 94 PRO A C 1
ATOM 751 O O . PRO A 1 94 ? -3.467 4.832 24.873 1.00 85.50 94 PRO A O 1
ATOM 754 N N . VAL A 1 95 ? -5.350 6.022 24.604 1.00 85.31 95 VAL A N 1
ATOM 755 C CA . VAL A 1 95 ? -4.692 7.320 24.688 1.00 85.31 95 VAL A CA 1
ATOM 756 C C . VAL A 1 95 ? -4.641 7.688 26.161 1.00 85.31 95 VAL A C 1
ATOM 758 O O . VAL A 1 95 ? -5.677 7.889 26.788 1.00 85.31 95 VAL A O 1
ATOM 761 N N . GLN A 1 96 ? -3.435 7.774 26.721 1.00 73.38 96 GLN A N 1
ATOM 762 C CA . GLN A 1 96 ? -3.255 8.341 28.054 1.00 73.38 96 GLN A CA 1
ATOM 763 C C . GLN A 1 96 ? -3.616 9.828 27.983 1.00 73.38 96 GLN A C 1
ATOM 765 O O . GLN A 1 96 ? -2.821 10.659 27.543 1.00 73.38 96 GLN A O 1
ATOM 770 N N . THR A 1 97 ? -4.847 10.163 28.359 1.00 57.28 97 THR A N 1
ATOM 771 C CA . THR A 1 97 ? -5.228 11.543 28.639 1.00 57.28 97 THR A CA 1
ATOM 772 C C . THR A 1 97 ? -4.497 11.954 29.911 1.00 57.28 97 THR A C 1
ATOM 774 O O . THR A 1 97 ? -4.686 11.339 30.957 1.00 57.28 97 THR A O 1
ATOM 777 N N . ILE A 1 98 ? -3.643 12.977 29.824 1.00 52.03 98 ILE A N 1
ATOM 778 C CA . ILE A 1 98 ? -3.147 13.674 31.014 1.00 52.03 98 ILE A CA 1
ATOM 779 C C . ILE A 1 98 ? -4.395 14.166 31.745 1.00 52.03 98 ILE A C 1
ATOM 781 O O . ILE A 1 98 ? -5.182 14.902 31.151 1.00 52.03 98 ILE A O 1
ATOM 785 N N . GLU A 1 99 ? -4.601 13.705 32.977 1.00 50.41 99 GLU A N 1
ATOM 786 C CA . GLU A 1 99 ? -5.732 14.064 33.830 1.00 50.41 99 GLU A CA 1
ATOM 787 C C . GLU A 1 99 ? -5.810 15.590 33.980 1.00 50.41 99 GLU A C 1
ATOM 789 O O . GLU A 1 99 ? -5.193 16.196 34.855 1.00 50.41 99 GLU A O 1
ATOM 794 N N . THR A 1 100 ? -6.571 16.253 33.113 1.00 46.19 100 THR A N 1
ATOM 795 C CA . THR A 1 100 ? -7.063 17.592 33.408 1.00 46.19 100 THR A CA 1
ATOM 796 C C . THR A 1 100 ? -8.125 17.431 34.482 1.00 46.19 100 THR A C 1
ATOM 798 O O . THR A 1 100 ? -9.217 16.931 34.216 1.00 46.19 100 THR A O 1
ATOM 801 N N . MET A 1 101 ? -7.748 17.803 35.707 1.00 45.94 101 MET A N 1
ATOM 802 C CA . MET A 1 101 ? -8.617 17.914 36.874 1.00 45.94 101 MET A CA 1
ATOM 803 C C . MET A 1 101 ? -9.955 18.595 36.534 1.00 45.94 101 MET A C 1
ATOM 805 O O . MET A 1 101 ? -9.981 19.571 35.785 1.00 45.94 101 MET A O 1
ATOM 809 N N . ASN A 1 102 ? -11.011 18.120 37.206 1.00 46.28 102 ASN A N 1
ATOM 810 C CA . ASN A 1 102 ? -12.413 18.567 37.216 1.00 46.28 102 ASN A CA 1
ATOM 811 C C . ASN A 1 102 ? -13.282 18.123 36.031 1.00 46.28 102 ASN A C 1
ATOM 813 O O . ASN A 1 102 ? -13.165 18.669 34.945 1.00 46.28 102 ASN A O 1
ATOM 817 N N . VAL A 1 103 ? -14.248 17.228 36.285 1.00 47.53 103 VAL A N 1
ATOM 818 C CA . VAL A 1 103 ? -15.650 17.614 36.556 1.00 47.53 103 VAL A CA 1
ATOM 819 C C . VAL A 1 103 ? -16.318 16.510 37.391 1.00 47.53 103 VAL A C 1
ATOM 821 O O . VAL A 1 103 ? -16.450 15.360 36.982 1.00 47.53 103 VAL A O 1
ATOM 824 N N . GLU A 1 104 ? -16.714 16.907 38.592 1.00 52.34 104 GLU A N 1
ATOM 825 C CA . GLU A 1 104 ? -17.623 16.244 39.520 1.00 52.34 104 GLU A CA 1
ATOM 826 C C . GLU A 1 104 ? -18.934 15.827 38.809 1.00 52.34 104 GLU A C 1
ATOM 828 O O . GLU A 1 104 ? -19.552 16.638 38.125 1.00 52.34 104 GLU A O 1
ATOM 833 N N . ASN A 1 105 ? -19.362 14.567 38.970 1.00 49.69 105 ASN A N 1
ATOM 834 C CA . ASN A 1 105 ? -20.633 13.984 38.490 1.00 49.69 105 ASN A CA 1
ATOM 835 C C . ASN A 1 105 ? -20.820 13.715 36.979 1.00 49.69 105 ASN A C 1
ATOM 837 O O . ASN A 1 105 ? -21.743 14.240 36.358 1.00 49.69 105 ASN A O 1
ATOM 841 N N . SER A 1 106 ? -20.099 12.744 36.407 1.00 49.19 106 SER A N 1
ATOM 842 C CA . SER A 1 106 ? -20.646 12.006 35.254 1.00 49.19 106 SER A CA 1
ATOM 843 C C . SER A 1 106 ? -20.449 10.497 35.411 1.00 49.19 106 SER A C 1
ATOM 845 O O . SER A 1 106 ? -19.338 10.010 35.584 1.00 49.19 106 SER A O 1
ATOM 847 N N . LEU A 1 107 ? -21.556 9.750 35.382 1.00 56.56 107 LEU A N 1
ATOM 848 C CA . LEU A 1 107 ? -21.625 8.284 35.506 1.00 56.56 107 LEU A CA 1
ATOM 849 C C . LEU A 1 107 ? -21.101 7.547 34.254 1.00 56.56 107 LEU A C 1
ATOM 851 O O . LEU A 1 107 ? -21.322 6.348 34.098 1.00 56.56 107 LEU A O 1
ATOM 855 N N . GLU A 1 108 ? -20.431 8.252 33.341 1.00 59.38 108 GLU A N 1
ATOM 856 C CA . GLU A 1 108 ? -19.952 7.719 32.070 1.00 59.38 108 GLU A CA 1
ATOM 857 C C . GLU A 1 108 ? -18.466 8.028 31.899 1.00 59.38 108 GLU A C 1
ATOM 859 O O . GLU A 1 108 ? -18.078 9.135 31.525 1.00 59.38 108 GLU A O 1
ATOM 864 N N . ILE A 1 109 ? -17.626 7.030 32.167 1.00 67.12 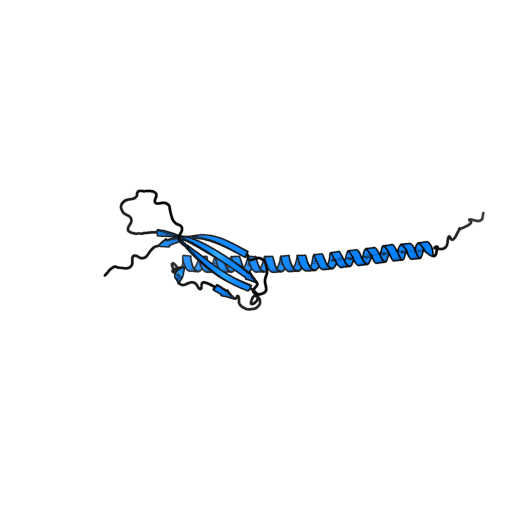109 ILE A N 1
ATOM 865 C CA . ILE A 1 109 ? -16.198 7.111 31.873 1.00 67.12 109 ILE A CA 1
ATOM 866 C C . ILE A 1 109 ? -16.034 6.797 30.391 1.00 67.12 109 ILE A C 1
ATOM 868 O O . ILE A 1 109 ? -16.322 5.694 29.927 1.00 67.12 109 ILE A O 1
ATOM 872 N N . TRP A 1 110 ? -15.596 7.794 29.639 1.00 71.06 110 TRP A N 1
ATOM 873 C CA . TRP A 1 110 ? -15.288 7.645 28.229 1.00 71.06 110 TRP A CA 1
ATOM 874 C C . TRP A 1 110 ? -13.778 7.623 28.034 1.00 71.06 110 TRP A C 1
ATOM 876 O O . TRP A 1 110 ? -13.090 8.528 28.508 1.00 71.06 110 TRP A O 1
ATOM 886 N N . GLU A 1 111 ? -13.280 6.655 27.276 1.00 80.75 111 GLU A N 1
ATOM 887 C CA . GLU A 1 111 ? -11.857 6.523 26.974 1.00 80.75 111 GLU A CA 1
ATOM 888 C C . GLU A 1 111 ? -11.587 6.858 25.510 1.00 80.75 111 GLU A C 1
ATOM 890 O O . GLU A 1 111 ? -12.338 6.480 24.608 1.00 80.75 111 GLU A O 1
ATOM 895 N N . TRP A 1 112 ? -10.506 7.600 25.272 1.00 84.50 112 TRP A N 1
ATOM 896 C CA . TRP A 1 112 ? -10.004 7.830 23.926 1.00 84.50 112 TRP A CA 1
ATOM 897 C C . TRP A 1 112 ? -9.111 6.666 23.519 1.00 84.50 112 TRP A C 1
ATOM 899 O O . TRP A 1 112 ? -8.141 6.342 24.202 1.00 84.50 112 TRP A O 1
ATOM 909 N N . LEU A 1 113 ? -9.404 6.070 22.371 1.00 88.19 113 LEU A N 1
ATOM 910 C CA . LEU A 1 113 ? -8.602 5.020 21.768 1.00 88.19 113 LEU A CA 1
ATOM 911 C C . LEU A 1 113 ? -8.035 5.515 20.440 1.00 88.19 113 LEU A C 1
ATOM 913 O O . LEU A 1 113 ? -8.711 6.172 19.647 1.00 88.19 113 LEU A O 1
ATOM 917 N N . LYS A 1 114 ? -6.775 5.185 20.182 1.00 91.94 114 LYS A N 1
ATOM 918 C CA . LYS A 1 114 ? -6.135 5.341 18.882 1.00 91.94 114 LYS A CA 1
ATOM 919 C C . LYS A 1 114 ? -6.245 4.020 18.141 1.00 91.94 114 LYS A C 1
ATOM 921 O O . LYS A 1 114 ? -5.646 3.024 18.549 1.00 91.94 114 LYS A O 1
ATOM 926 N N . VAL A 1 115 ? -6.983 4.028 17.042 1.00 93.12 115 VAL A N 1
ATOM 927 C CA . VAL A 1 115 ? -7.091 2.892 16.130 1.00 93.12 115 VAL A CA 1
ATOM 928 C C . VAL A 1 115 ? -6.080 3.089 15.014 1.00 93.12 115 VAL A C 1
ATOM 930 O O . VAL A 1 115 ? -6.053 4.138 14.374 1.00 93.12 115 VAL A O 1
ATOM 933 N N . ILE A 1 116 ? -5.234 2.092 14.794 1.00 95.81 116 ILE A N 1
ATOM 934 C CA . ILE A 1 116 ? -4.218 2.061 13.747 1.00 95.81 116 ILE A CA 1
ATOM 935 C C . ILE A 1 116 ? -4.545 0.877 12.845 1.00 95.81 116 ILE A C 1
ATOM 937 O O . ILE A 1 116 ? -4.616 -0.260 13.310 1.00 95.81 116 ILE A O 1
ATOM 941 N N . ILE A 1 117 ? -4.739 1.153 11.561 1.00 96.75 117 ILE A N 1
ATOM 942 C CA . ILE A 1 117 ? -4.982 0.138 10.541 1.00 96.75 117 ILE A CA 1
ATOM 943 C C . ILE A 1 117 ? -3.799 0.157 9.591 1.00 96.75 117 ILE A C 1
ATOM 945 O O . ILE A 1 117 ? -3.456 1.207 9.045 1.00 96.75 117 ILE A O 1
ATOM 949 N N . THR A 1 118 ? -3.197 -1.006 9.390 1.00 96.88 118 THR A N 1
ATOM 950 C CA . THR A 1 118 ? -2.120 -1.220 8.429 1.00 96.88 118 THR A CA 1
ATOM 951 C C . THR A 1 118 ? -2.576 -2.233 7.397 1.00 96.88 118 THR A C 1
ATOM 953 O O . THR A 1 118 ? -3.089 -3.283 7.768 1.00 96.88 118 THR A O 1
ATOM 956 N N . VAL A 1 119 ? -2.376 -1.928 6.119 1.00 97.12 119 VAL A N 1
ATOM 957 C CA . VAL A 1 119 ? -2.511 -2.869 5.005 1.00 97.12 119 VAL A CA 1
ATOM 958 C C . VAL A 1 119 ? -1.135 -3.072 4.397 1.00 97.12 119 VAL A C 1
ATOM 960 O O . VAL A 1 119 ? -0.456 -2.106 4.044 1.00 97.12 119 VAL A O 1
ATOM 963 N N . GLU A 1 120 ? -0.713 -4.322 4.276 1.00 95.38 120 GLU A N 1
ATOM 964 C CA . GLU A 1 120 ? 0.582 -4.682 3.712 1.00 95.38 120 GLU A CA 1
ATOM 965 C C . GLU A 1 120 ? 0.467 -5.871 2.763 1.00 95.38 120 GLU A C 1
ATOM 967 O O . GLU A 1 120 ? -0.504 -6.624 2.772 1.00 95.38 120 GLU A O 1
ATOM 972 N N . ARG A 1 121 ? 1.446 -6.002 1.873 1.00 94.00 121 ARG A N 1
ATOM 973 C CA . ARG A 1 121 ? 1.519 -7.121 0.941 1.00 94.00 121 ARG A CA 1
ATOM 974 C C . ARG A 1 121 ? 2.336 -8.240 1.577 1.00 94.00 121 ARG A C 1
ATOM 976 O O . ARG A 1 121 ? 3.463 -8.010 2.006 1.00 94.00 121 ARG A O 1
ATOM 983 N N . ILE A 1 122 ? 1.805 -9.461 1.535 1.00 91.25 122 ILE A N 1
ATOM 984 C CA . ILE A 1 122 ? 2.385 -10.640 2.205 1.00 91.25 122 ILE A CA 1
ATOM 985 C C . ILE A 1 122 ? 3.822 -10.917 1.732 1.00 91.25 122 ILE A C 1
ATOM 987 O O . ILE A 1 122 ? 4.699 -11.262 2.514 1.00 91.25 122 ILE A O 1
ATOM 991 N N . ASN A 1 123 ? 4.092 -10.719 0.440 1.00 86.00 123 ASN A N 1
ATOM 992 C CA . ASN A 1 123 ? 5.402 -10.981 -0.167 1.00 86.00 123 ASN A CA 1
ATOM 993 C C . ASN A 1 123 ? 6.307 -9.736 -0.232 1.00 86.00 123 ASN A C 1
ATOM 995 O O . ASN A 1 123 ? 7.170 -9.645 -1.106 1.00 86.00 123 ASN A O 1
ATOM 999 N N . GLY A 1 124 ? 6.092 -8.773 0.666 1.00 80.88 124 GLY A N 1
ATOM 1000 C CA . GLY A 1 124 ? 6.854 -7.531 0.745 1.00 80.88 124 GLY A CA 1
ATOM 1001 C C . GLY A 1 124 ? 6.215 -6.365 -0.009 1.00 80.88 124 GLY A C 1
ATOM 1002 O O . GLY A 1 124 ? 5.333 -6.534 -0.848 1.00 80.88 124 GLY A O 1
ATOM 1003 N N . GLY A 1 125 ? 6.666 -5.160 0.324 1.00 83.94 125 GLY A N 1
ATOM 1004 C CA . GLY A 1 125 ? 6.093 -3.892 -0.123 1.00 83.94 125 GLY A CA 1
ATOM 1005 C C . GLY A 1 125 ? 6.158 -2.869 1.007 1.00 83.94 125 GLY A C 1
ATOM 1006 O O . GLY A 1 125 ? 6.571 -3.189 2.123 1.00 83.94 125 GLY A O 1
ATOM 1007 N N . ARG A 1 126 ? 5.770 -1.623 0.732 1.00 87.25 126 ARG A N 1
ATOM 1008 C CA . ARG A 1 126 ? 5.624 -0.625 1.798 1.00 87.25 126 ARG A CA 1
ATOM 1009 C C . ARG A 1 126 ? 4.283 -0.844 2.505 1.00 87.25 126 ARG A C 1
ATOM 1011 O O . ARG A 1 126 ? 3.273 -0.940 1.811 1.00 87.25 126 ARG A O 1
ATOM 1018 N N . PRO A 1 127 ? 4.242 -0.913 3.846 1.00 93.00 127 PRO A N 1
ATOM 1019 C CA . PRO A 1 127 ? 2.978 -0.955 4.563 1.00 93.00 127 PRO A CA 1
ATOM 1020 C C . PRO A 1 127 ? 2.261 0.392 4.433 1.00 93.00 127 PRO A C 1
ATOM 1022 O O . PRO A 1 127 ? 2.875 1.458 4.543 1.00 93.00 127 PRO A O 1
ATOM 1025 N N . TYR A 1 128 ? 0.950 0.341 4.229 1.00 95.25 128 TYR A N 1
ATOM 1026 C CA . TYR A 1 128 ? 0.078 1.507 4.178 1.00 95.25 128 TYR A CA 1
ATOM 1027 C C . TYR A 1 128 ? -0.678 1.597 5.491 1.00 95.25 128 TYR A C 1
ATOM 1029 O O . TYR A 1 128 ? -1.502 0.740 5.797 1.00 95.25 128 TYR A O 1
ATOM 1037 N N . THR A 1 129 ? -0.396 2.638 6.269 1.00 95.88 129 THR A N 1
ATOM 1038 C CA . THR A 1 129 ? -0.954 2.796 7.613 1.00 95.88 129 THR A CA 1
ATOM 1039 C C . THR A 1 129 ? -1.775 4.070 7.705 1.00 95.88 129 THR A C 1
ATOM 1041 O O . THR A 1 129 ? -1.349 5.130 7.249 1.00 95.88 129 THR A O 1
ATOM 1044 N N . THR A 1 130 ? -2.932 3.976 8.348 1.00 96.19 130 THR A N 1
ATOM 1045 C CA . THR A 1 130 ? -3.720 5.128 8.785 1.00 96.19 130 THR A CA 1
ATOM 1046 C C . THR A 1 130 ? -4.088 4.972 10.251 1.00 96.19 130 THR A C 1
ATOM 1048 O O . THR A 1 130 ? -4.139 3.860 10.780 1.00 96.19 130 THR A O 1
ATOM 1051 N N . SER A 1 131 ? -4.332 6.090 10.925 1.00 93.50 131 SER A N 1
ATOM 1052 C CA . SER A 1 131 ? -4.809 6.071 12.300 1.00 93.50 131 SER A CA 1
ATOM 1053 C C . SER A 1 131 ? -5.847 7.144 12.539 1.00 93.50 131 SER A C 1
ATOM 1055 O O . SER A 1 131 ? -5.731 8.244 12.002 1.00 93.50 131 SER A O 1
ATOM 1057 N N . PHE A 1 132 ? -6.809 6.843 13.396 1.00 92.31 132 PHE A N 1
ATOM 1058 C CA . PHE A 1 132 ? -7.831 7.781 13.833 1.00 92.31 132 PHE A CA 1
ATOM 1059 C C . PHE A 1 132 ? -8.140 7.571 15.315 1.00 92.31 132 PHE A C 1
ATOM 1061 O O . PHE A 1 132 ? -7.776 6.554 15.910 1.00 92.31 132 PHE A O 1
ATOM 1068 N N . PHE A 1 133 ? -8.771 8.576 15.914 1.00 89.88 133 PHE A N 1
ATOM 1069 C CA . PHE A 1 1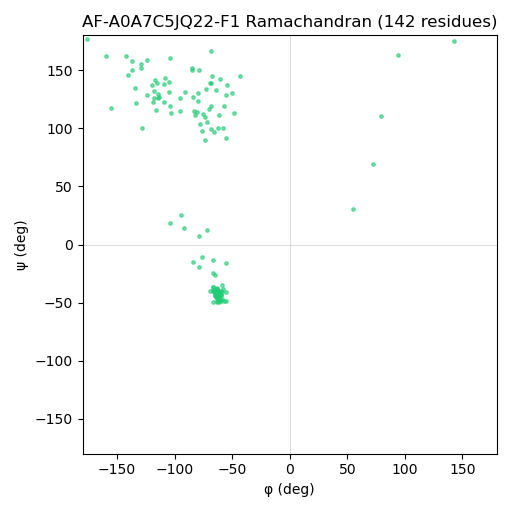33 ? -9.141 8.571 17.321 1.00 89.88 133 PHE A CA 1
ATOM 1070 C C . PHE A 1 133 ? -10.629 8.328 17.463 1.00 89.88 133 PHE A C 1
ATOM 1072 O O . PHE A 1 133 ? -11.434 8.852 16.692 1.00 89.88 133 PHE A O 1
ATOM 1079 N N . VAL A 1 134 ? -10.975 7.531 18.460 1.00 88.50 134 VAL A N 1
ATOM 1080 C CA . VAL A 1 134 ? -12.341 7.109 18.731 1.00 88.50 134 VAL A CA 1
ATOM 1081 C C . VAL A 1 134 ? -12.593 7.192 20.222 1.00 88.50 134 VAL A C 1
ATOM 1083 O O . VAL A 1 134 ? -11.665 7.048 21.017 1.00 88.50 134 VAL A O 1
ATOM 1086 N N . ARG A 1 135 ? -13.840 7.452 20.598 1.00 84.81 135 ARG A N 1
ATOM 1087 C CA . ARG A 1 135 ? -14.257 7.498 21.995 1.00 84.81 135 ARG A CA 1
ATOM 1088 C C . ARG A 1 135 ? -15.131 6.281 22.257 1.00 84.81 135 ARG A C 1
ATOM 1090 O O . ARG A 1 135 ? -16.129 6.102 21.567 1.00 84.81 135 A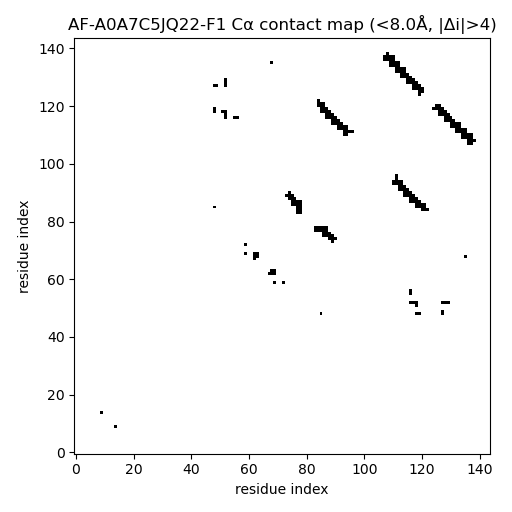RG A O 1
ATOM 1097 N N . GLU A 1 136 ? -14.753 5.462 23.224 1.00 82.00 136 GLU A N 1
ATOM 1098 C CA . GLU A 1 136 ? -15.517 4.284 23.635 1.00 82.00 136 GLU A CA 1
ATOM 1099 C C . GLU A 1 136 ? -15.971 4.467 25.086 1.00 82.00 136 GLU A C 1
ATOM 1101 O O . GLU A 1 136 ? -15.253 5.044 25.909 1.00 82.00 136 GLU A O 1
ATOM 1106 N N . LYS A 1 137 ? -17.196 4.037 25.398 1.00 76.88 137 LYS A N 1
ATOM 1107 C CA . LYS A 1 137 ? -17.714 4.066 26.767 1.00 76.88 137 LYS A CA 1
ATOM 1108 C C . LYS A 1 137 ? -17.145 2.866 27.515 1.00 76.88 137 LYS A C 1
ATOM 1110 O O . LYS A 1 137 ? -17.337 1.731 27.086 1.00 76.88 137 LYS A O 1
ATOM 1115 N N . ARG A 1 138 ? -16.469 3.110 28.638 1.00 69.19 138 ARG A N 1
ATOM 1116 C CA . ARG A 1 138 ? -15.995 2.041 29.514 1.00 69.19 138 ARG A CA 1
ATOM 1117 C C . ARG A 1 138 ? -17.196 1.501 30.281 1.00 69.19 138 ARG A C 1
ATOM 1119 O O . ARG A 1 138 ? -17.794 2.219 31.085 1.00 69.19 138 ARG A O 1
ATOM 1126 N N . GLU A 1 139 ? -17.588 0.262 30.009 1.00 61.22 139 GLU A N 1
ATOM 1127 C CA . GLU A 1 139 ? -18.572 -0.409 30.851 1.00 61.22 139 GLU A CA 1
ATOM 1128 C C . GLU A 1 139 ? -17.889 -0.716 32.188 1.00 61.22 139 GLU A C 1
ATOM 1130 O O . GLU A 1 139 ? -16.873 -1.409 32.234 1.00 61.22 139 GLU A O 1
ATOM 1135 N N . ASN A 1 140 ? -18.389 -0.125 33.277 1.00 52.12 140 ASN A N 1
ATOM 1136 C CA . ASN A 1 140 ? -17.934 -0.497 34.610 1.00 52.12 140 ASN A CA 1
ATOM 1137 C C . ASN A 1 140 ? -18.286 -1.971 34.802 1.00 52.12 140 ASN A C 1
ATOM 1139 O O . ASN A 1 140 ? -19.468 -2.309 34.917 1.00 52.12 140 ASN A O 1
ATOM 1143 N N . GLU A 1 141 ? -17.270 -2.833 34.862 1.00 46.94 141 GLU A N 1
ATOM 1144 C CA . GLU A 1 141 ? -17.416 -4.156 35.452 1.00 46.94 141 GLU A CA 1
ATOM 1145 C C . GLU A 1 141 ? -18.105 -3.957 36.801 1.00 46.94 141 GLU A C 1
ATOM 1147 O O . GLU A 1 141 ? -17.583 -3.296 37.703 1.00 46.94 141 GLU A O 1
ATOM 1152 N N . LYS A 1 142 ? -19.341 -4.453 36.904 1.00 40.66 142 LYS A N 1
ATOM 1153 C CA . LYS A 1 142 ? -20.052 -4.536 38.172 1.00 40.66 142 LYS A CA 1
ATOM 1154 C C . LYS A 1 142 ? -19.181 -5.383 39.092 1.00 40.66 142 LYS A C 1
ATOM 1156 O O . LYS A 1 142 ? -19.184 -6.604 38.980 1.00 40.66 142 LYS A O 1
ATOM 1161 N N . ILE A 1 143 ? -18.442 -4.724 39.976 1.00 42.91 143 ILE A N 1
ATOM 1162 C CA . ILE A 1 143 ? -17.864 -5.353 41.156 1.00 42.91 143 ILE A CA 1
ATOM 1163 C C . ILE A 1 143 ? -19.073 -5.836 41.967 1.00 42.91 143 ILE A C 1
ATOM 1165 O O . ILE A 1 143 ? -19.790 -5.022 42.554 1.00 42.91 143 ILE A O 1
ATOM 1169 N N . GLN A 1 144 ? -19.375 -7.132 41.857 1.00 38.84 144 GLN A N 1
ATOM 1170 C CA . GLN A 1 144 ? -20.283 -7.844 42.757 1.00 38.84 144 GLN A CA 1
ATOM 1171 C C . GLN A 1 144 ? -19.571 -8.140 44.072 1.00 38.84 144 GLN A C 1
ATOM 1173 O O . GLN A 1 144 ? -18.357 -8.443 44.024 1.00 38.84 144 GLN A O 1
#

pLDDT: mean 84.61, std 16.73, range [38.84, 98.12]

Sequence (144 aa):
MQSHVHNKGLTLIEVLVAIVILSTGIVLLLQVFNTTLFAAREATESSIAQMLLREKVSEVQLYMNENRHLSELPRSGSFPLPFDKFEWRLVIQPVQTIETMNVENSLEIWEWLKVIITVERINGGRPYTTSFFVREKRENEKIQ

Solvent-accessible surface area (backbone atoms only — not comparable to full-atom values): 8753 Å² total; per-residue (Å²): 141,83,82,84,78,80,83,78,72,86,50,74,67,55,55,52,51,51,50,52,53,51,54,52,50,52,55,52,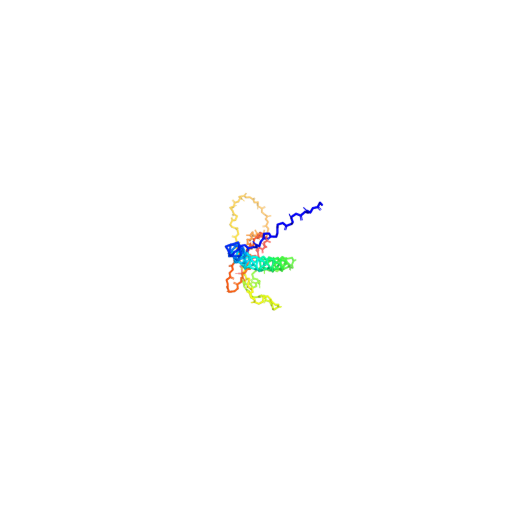50,52,53,51,50,55,51,51,55,51,51,52,49,52,54,49,53,51,51,50,48,53,51,54,42,51,52,53,51,51,52,54,52,50,44,47,75,70,72,48,65,78,81,75,53,75,50,58,51,68,44,63,84,95,42,59,59,31,31,39,38,50,46,78,40,78,53,84,71,77,83,73,81,84,77,89,89,66,101,67,56,69,44,47,32,38,40,36,43,36,28,35,38,76,90,59,73,78,70,47,71,51,73,53,78,46,78,44,75,57,78,76,76,77,84,124

Secondary structure (DSSP, 8-state):
--------PPPHHHHHHHHHHHHHHHHHHHHHHHHHHHHHHHHHHHHHHHHHHHHHHHHHHHHHHTT--GGGS-SEEEPPTT-TTEEEEEEEEE------------S--EEEEEEEEEEEETT----EEEEEEEEEE-------

Foldseek 3Di:
DDDPPPPDDDDPVNVVVVVVVVVVVVVVVVVVVVVVVVVVVLVVVVVVQVVVQVVVVVVLVVCVVVVHDPVPDDQKDADDPPRRQKIKGKDKDWDPDPDPDDDDDDPWDKTKIKIKMWMAGPVDDDIDIDIDIDIHTDDPPPPD